Protein AF-A0AAW6UJH6-F1 (afdb_monomer_lite)

Organism: Providencia rettgeri (NCBI:txid587)

Secondary structure (DSSP, 8-state):
-----TTS----HHHH---PPPS-SS-HHHHHHHHHHHTTPPP----S--------S-S---HHHHHHHHHHIIIIIS---HHHHHHHHHHHHHHHHH--

Foldseek 3Di:
DDLDDPPPDDDDCVVQNDFDFDPDPPSSVVLRVVVSVVVVDDDDDDPDDPDDDDPDPDDPPPPVVVLVSLLCCCCPVVVDDPVVSVVVSVVVVVVVVVPD

pLDDT: mean 78.18, std 11.28, range [38.75, 88.94]

Structure (mmCIF, N/CA/C/O backbone):
data_AF-A0AAW6UJH6-F1
#
_entry.id   AF-A0AAW6UJH6-F1
#
loop_
_atom_site.group_PDB
_atom_site.id
_atom_site.type_symbol
_atom_site.label_atom_id
_atom_site.label_alt_id
_atom_site.label_comp_id
_atom_site.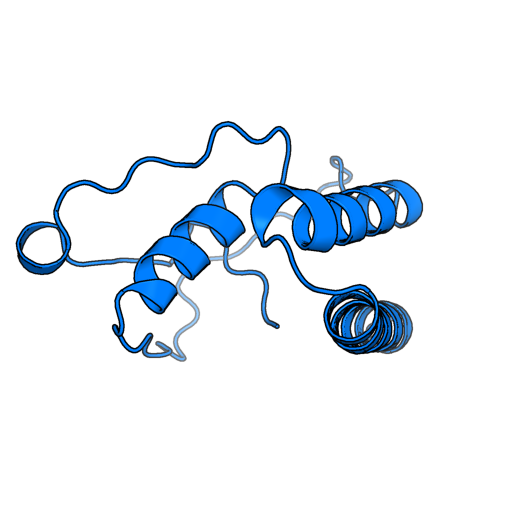label_asym_id
_atom_site.label_entity_id
_atom_site.label_seq_id
_atom_site.pdbx_PDB_ins_code
_atom_site.Cartn_x
_atom_site.Cartn_y
_atom_site.Cartn_z
_atom_site.occupancy
_atom_site.B_iso_or_equiv
_atom_site.auth_seq_id
_atom_site.auth_comp_id
_atom_site.auth_asym_id
_atom_site.auth_atom_id
_atom_site.pdbx_PDB_model_num
ATOM 1 N N . MET A 1 1 ? 0.873 -9.625 -6.989 1.00 38.75 1 MET A N 1
ATOM 2 C CA . MET A 1 1 ? 0.355 -8.415 -6.344 1.00 38.75 1 MET A CA 1
ATOM 3 C C . MET A 1 1 ? -0.012 -7.466 -7.466 1.00 38.75 1 MET A C 1
ATOM 5 O O . MET A 1 1 ? 0.888 -6.996 -8.149 1.00 38.75 1 MET A O 1
ATOM 9 N N . ALA A 1 2 ? -1.300 -7.339 -7.775 1.00 43.41 2 ALA A N 1
ATOM 10 C CA . ALA A 1 2 ? -1.752 -6.287 -8.677 1.00 43.41 2 ALA A CA 1
ATOM 11 C C . ALA A 1 2 ? -1.652 -4.961 -7.909 1.00 43.41 2 ALA A C 1
ATOM 13 O O . ALA A 1 2 ? -2.010 -4.899 -6.731 1.00 43.41 2 ALA A O 1
ATOM 14 N N . VAL A 1 3 ? -1.049 -3.952 -8.533 1.00 52.28 3 VAL A N 1
ATOM 15 C CA . VAL A 1 3 ? -0.984 -2.600 -7.975 1.00 52.28 3 VAL A CA 1
ATOM 16 C C . VAL A 1 3 ? -2.295 -1.937 -8.367 1.00 52.28 3 VAL A C 1
ATOM 18 O O . VAL A 1 3 ? -2.527 -1.715 -9.549 1.00 52.28 3 VAL A O 1
ATOM 21 N N . HIS A 1 4 ? -3.164 -1.699 -7.390 1.00 63.28 4 HIS A N 1
ATOM 22 C CA . HIS A 1 4 ? -4.454 -1.057 -7.615 1.00 63.28 4 HIS A CA 1
ATOM 23 C C . HIS A 1 4 ? -4.309 0.423 -7.274 1.00 63.28 4 HIS A C 1
ATOM 25 O O . HIS A 1 4 ? -3.925 0.762 -6.151 1.00 63.28 4 HIS A O 1
ATOM 31 N N . GLY A 1 5 ? -4.556 1.286 -8.256 1.00 61.44 5 GLY A N 1
ATOM 32 C CA . GLY A 1 5 ? -4.702 2.720 -8.025 1.00 61.44 5 GLY A CA 1
ATOM 33 C C . GLY A 1 5 ? -6.092 3.048 -7.482 1.00 61.44 5 GLY A C 1
ATOM 34 O O . GLY A 1 5 ? -6.974 2.192 -7.436 1.00 61.44 5 GLY A O 1
ATOM 35 N N . CYS A 1 6 ? -6.308 4.303 -7.103 1.00 75.81 6 CYS A N 1
ATOM 36 C CA . CYS A 1 6 ? -7.611 4.771 -6.619 1.00 75.81 6 CYS A CA 1
ATOM 37 C C . CYS A 1 6 ? -8.651 5.028 -7.731 1.00 75.81 6 CYS A C 1
ATOM 39 O O . CYS A 1 6 ? -9.728 5.529 -7.438 1.00 75.81 6 CYS A O 1
ATOM 41 N N . LEU A 1 7 ? -8.349 4.705 -8.996 1.00 77.88 7 LEU A N 1
ATOM 42 C CA . LEU A 1 7 ? -9.191 5.076 -10.141 1.00 77.88 7 LEU A CA 1
ATOM 43 C C . LEU A 1 7 ? -10.528 4.325 -10.183 1.00 77.88 7 LEU A C 1
ATOM 45 O O . LEU A 1 7 ? -11.556 4.919 -10.475 1.00 77.88 7 LEU A O 1
ATOM 49 N N . THR A 1 8 ? -10.515 3.025 -9.890 1.00 80.00 8 THR A N 1
ATOM 50 C CA . THR A 1 8 ? -11.708 2.159 -9.952 1.00 80.00 8 THR A CA 1
ATOM 51 C C . THR A 1 8 ? -12.001 1.462 -8.626 1.00 80.00 8 THR A C 1
ATOM 53 O O . THR A 1 8 ? -12.863 0.590 -8.549 1.00 80.00 8 THR A O 1
ATOM 56 N N . ALA A 1 9 ? -11.257 1.805 -7.576 1.00 82.88 9 ALA A N 1
ATOM 57 C CA . ALA A 1 9 ? -11.356 1.148 -6.288 1.00 82.88 9 ALA A CA 1
ATOM 58 C C . ALA A 1 9 ? -12.318 1.911 -5.372 1.00 82.88 9 ALA A C 1
ATOM 60 O O . ALA A 1 9 ? -12.184 3.116 -5.168 1.00 82.88 9 ALA A O 1
ATOM 61 N N . VAL A 1 10 ? -13.279 1.187 -4.803 1.00 85.12 10 VAL A N 1
ATOM 62 C CA . VAL A 1 10 ? -14.317 1.730 -3.923 1.00 85.12 10 VAL A CA 1
ATOM 63 C C . VAL A 1 10 ? -14.333 0.923 -2.629 1.00 85.12 10 VAL A C 1
ATOM 65 O O . VAL A 1 10 ? -14.139 -0.292 -2.644 1.00 85.12 10 VAL A O 1
ATOM 68 N N . TYR A 1 11 ? -14.556 1.597 -1.503 1.00 88.06 11 TYR A N 1
ATOM 69 C CA . TYR A 1 11 ? -14.758 0.962 -0.204 1.00 88.06 11 TYR A CA 1
ATOM 70 C C . TYR A 1 11 ? -15.889 1.663 0.556 1.00 88.06 11 TYR A C 1
ATOM 72 O O . TYR A 1 11 ? -16.140 2.852 0.351 1.00 88.06 11 TYR A O 1
ATOM 80 N N . ASP A 1 12 ? -16.565 0.939 1.448 1.00 87.19 12 ASP A N 1
ATOM 81 C CA . ASP A 1 12 ? -17.664 1.500 2.236 1.00 87.19 12 ASP A CA 1
ATOM 82 C C . ASP A 1 12 ? -17.150 2.228 3.489 1.00 87.19 12 ASP A C 1
ATOM 84 O O . ASP A 1 12 ? -16.567 1.623 4.392 1.00 87.19 12 ASP A O 1
ATOM 88 N N . THR A 1 13 ? -17.396 3.537 3.568 1.00 88.94 13 THR A N 1
ATOM 89 C CA . THR A 1 13 ? -17.032 4.369 4.726 1.00 88.94 13 THR A CA 1
ATOM 90 C C . THR A 1 13 ? -17.939 4.168 5.937 1.00 88.94 13 THR A C 1
ATOM 92 O O . THR A 1 13 ? -17.500 4.455 7.050 1.00 88.94 13 THR A O 1
ATOM 95 N N . LYS A 1 14 ? -19.163 3.654 5.769 1.00 87.50 14 LYS A N 1
ATOM 96 C CA . LYS A 1 14 ? -20.048 3.307 6.891 1.00 87.50 14 LYS A CA 1
ATOM 97 C C . LYS A 1 14 ? -19.511 2.094 7.642 1.00 87.50 14 LYS A C 1
ATOM 99 O O . LYS A 1 14 ? -19.527 2.081 8.866 1.00 87.50 14 LYS A O 1
ATOM 104 N N . THR A 1 15 ? -18.982 1.113 6.912 1.00 86.31 15 THR A N 1
ATOM 105 C CA . THR A 1 15 ? -18.382 -0.095 7.495 1.00 86.31 15 THR A CA 1
ATOM 106 C C . THR A 1 15 ? -16.954 0.141 7.983 1.00 86.31 15 THR A C 1
ATOM 108 O O . THR A 1 15 ? -16.588 -0.309 9.064 1.00 86.31 15 THR A O 1
ATOM 111 N N . LEU A 1 16 ? -16.123 0.835 7.197 1.00 85.94 16 LEU A N 1
ATOM 112 C CA . LEU A 1 16 ? -14.678 0.947 7.449 1.00 85.94 16 LEU A CA 1
ATOM 113 C C . LEU A 1 16 ? -14.264 2.257 8.129 1.00 85.94 16 LEU A C 1
ATOM 115 O O . LEU A 1 16 ? -13.102 2.402 8.523 1.00 85.94 16 LEU A O 1
ATOM 119 N N . GLY A 1 17 ? -15.168 3.230 8.237 1.00 88.69 17 GLY A N 1
ATOM 120 C CA . GLY A 1 17 ? -14.838 4.603 8.610 1.00 88.69 17 GLY A CA 1
ATOM 121 C C . GLY A 1 17 ? -14.006 5.325 7.543 1.00 88.69 17 GLY A C 1
ATOM 122 O O . GLY A 1 17 ? -13.632 4.772 6.504 1.00 88.69 17 GLY A O 1
ATOM 123 N N . LYS A 1 18 ? -13.663 6.590 7.803 1.00 88.25 18 LYS A N 1
ATOM 124 C CA . LYS A 1 18 ? -12.741 7.341 6.938 1.00 88.25 18 LYS A CA 1
ATOM 125 C C . LYS A 1 18 ? -11.323 6.786 7.091 1.00 88.25 18 LYS A C 1
ATOM 127 O O . LYS A 1 18 ? -10.786 6.741 8.197 1.00 88.25 18 LYS A O 1
ATOM 132 N N . GLN A 1 19 ? -10.724 6.352 5.984 1.00 87.69 19 GLN A N 1
ATOM 133 C CA . GLN A 1 19 ? -9.347 5.875 5.944 1.00 87.69 19 GLN A CA 1
ATOM 134 C C . GLN A 1 19 ? -8.495 6.902 5.209 1.00 87.69 19 GLN A C 1
ATOM 136 O O . GLN A 1 19 ? -8.781 7.261 4.072 1.00 87.69 19 GLN A O 1
ATOM 141 N N . PHE A 1 20 ? -7.453 7.380 5.880 1.00 86.25 20 PHE A N 1
ATOM 142 C CA . PHE A 1 20 ? -6.526 8.348 5.311 1.00 86.25 20 PHE A CA 1
ATOM 143 C C . PHE A 1 20 ? -5.308 7.644 4.727 1.00 86.25 20 PHE A C 1
ATOM 145 O O . PHE A 1 20 ? -4.842 6.631 5.265 1.00 86.25 20 PHE A O 1
ATOM 152 N N . MET A 1 21 ? -4.800 8.201 3.629 1.00 84.88 21 MET A N 1
ATOM 153 C CA . MET A 1 21 ? -3.588 7.715 2.985 1.00 84.88 21 MET A CA 1
ATOM 154 C C . MET A 1 21 ? -2.393 7.824 3.942 1.00 84.88 21 MET A C 1
ATOM 156 O O . MET A 1 21 ? -2.278 8.807 4.678 1.00 84.88 21 MET A O 1
ATOM 160 N N . PRO A 1 22 ? -1.493 6.828 3.950 1.00 81.75 22 PRO A N 1
ATOM 161 C CA . PRO A 1 22 ? -0.267 6.919 4.727 1.00 81.75 22 PRO A CA 1
ATOM 162 C C . PRO A 1 22 ? 0.633 8.036 4.181 1.00 81.75 22 PRO A C 1
ATOM 164 O O . PRO A 1 22 ? 0.680 8.275 2.973 1.00 81.75 22 PRO A O 1
ATOM 167 N N . LEU A 1 23 ? 1.373 8.696 5.075 1.00 82.06 23 LEU A N 1
ATOM 168 C CA . LEU A 1 23 ? 2.309 9.780 4.754 1.00 82.06 23 LEU A CA 1
ATOM 169 C C . LEU A 1 23 ? 3.593 9.236 4.103 1.00 82.06 23 LEU A C 1
ATOM 171 O O . LEU A 1 23 ? 4.688 9.338 4.649 1.00 82.06 23 LEU A O 1
ATOM 175 N N . ILE A 1 24 ? 3.453 8.645 2.917 1.00 80.19 24 ILE A N 1
ATOM 176 C CA . ILE A 1 24 ? 4.552 8.053 2.149 1.00 80.19 24 ILE A CA 1
ATOM 177 C C . ILE A 1 24 ? 4.711 8.735 0.802 1.00 80.19 24 ILE A C 1
ATOM 179 O O . ILE A 1 24 ? 3.741 9.082 0.138 1.00 80.19 24 ILE A O 1
ATOM 183 N N . ARG A 1 25 ? 5.959 8.903 0.356 1.00 74.19 25 ARG A N 1
ATOM 184 C CA . ARG A 1 25 ? 6.263 9.623 -0.893 1.00 74.19 25 ARG A CA 1
ATOM 185 C C . ARG A 1 25 ? 5.734 8.921 -2.149 1.00 74.19 25 ARG A C 1
ATOM 187 O O . ARG A 1 25 ? 5.442 9.576 -3.141 1.00 74.19 25 ARG A O 1
ATOM 194 N N . LYS A 1 26 ? 5.674 7.588 -2.143 1.00 76.94 26 LYS A N 1
ATOM 195 C CA . LYS A 1 26 ? 5.183 6.760 -3.255 1.00 76.94 26 LYS A CA 1
ATOM 196 C C . LYS A 1 26 ? 4.428 5.562 -2.694 1.00 76.94 26 LYS A C 1
ATOM 198 O O . LYS A 1 26 ? 4.754 5.107 -1.603 1.00 76.94 26 LYS A O 1
ATOM 203 N N . ARG A 1 27 ? 3.497 5.011 -3.484 1.00 77.56 27 ARG A N 1
ATOM 204 C CA . ARG A 1 27 ? 2.658 3.843 -3.137 1.00 77.56 27 ARG A CA 1
ATOM 205 C C . ARG A 1 27 ? 1.615 4.108 -2.043 1.00 77.56 27 ARG A C 1
ATOM 207 O O . ARG A 1 27 ? 1.222 3.170 -1.356 1.00 77.56 27 ARG A O 1
ATOM 214 N N . GLN A 1 28 ? 1.153 5.355 -1.921 1.00 82.94 28 GLN A N 1
ATOM 215 C CA . GLN A 1 28 ? 0.099 5.763 -0.980 1.00 82.94 28 GLN A CA 1
ATOM 216 C C . GLN A 1 28 ? -1.152 4.889 -1.115 1.00 82.94 28 GLN A C 1
ATOM 218 O O . GLN A 1 28 ? -1.590 4.310 -0.123 1.00 82.94 28 GLN A O 1
ATOM 223 N N . ASP A 1 29 ? -1.633 4.691 -2.345 1.00 85.19 29 ASP A N 1
ATOM 224 C CA . ASP A 1 29 ? -2.784 3.830 -2.646 1.00 85.19 29 ASP A CA 1
ATOM 225 C C . ASP A 1 29 ? -2.579 2.404 -2.122 1.00 85.19 29 ASP A C 1
ATOM 227 O O . ASP A 1 29 ? -3.402 1.861 -1.394 1.00 85.19 29 ASP A O 1
ATOM 231 N N . MET A 1 30 ? -1.426 1.801 -2.429 1.00 83.25 30 MET A N 1
ATOM 232 C CA . MET A 1 30 ? -1.109 0.440 -1.995 1.00 83.25 30 MET A CA 1
ATOM 233 C C . MET A 1 30 ? -1.072 0.324 -0.468 1.00 83.25 30 MET A C 1
ATOM 235 O O . MET A 1 30 ? -1.545 -0.670 0.081 1.00 83.25 30 MET A O 1
ATOM 239 N N . GLY A 1 31 ? -0.530 1.333 0.217 1.00 85.00 31 GLY A N 1
ATOM 240 C CA . GLY A 1 31 ? -0.543 1.397 1.676 1.00 85.00 31 GLY A CA 1
ATOM 241 C C . GLY A 1 31 ? -1.954 1.519 2.249 1.00 85.00 31 GLY A C 1
ATOM 242 O O . GLY A 1 31 ? -2.276 0.816 3.205 1.00 85.00 31 GLY A O 1
ATOM 243 N N . LEU A 1 32 ? -2.816 2.333 1.635 1.00 87.56 32 LEU A N 1
ATOM 244 C CA . LEU A 1 32 ? -4.220 2.462 2.024 1.00 87.56 32 LEU A CA 1
ATOM 245 C C . LEU A 1 32 ? -4.964 1.124 1.896 1.00 87.56 32 LEU A C 1
ATOM 247 O O . LEU A 1 32 ? -5.581 0.670 2.860 1.00 87.56 32 LEU A O 1
ATOM 251 N N . TRP A 1 33 ? -4.856 0.456 0.744 1.00 87.31 33 TRP A N 1
ATOM 252 C CA . TRP A 1 33 ? -5.533 -0.823 0.510 1.00 87.31 33 TRP A CA 1
ATOM 253 C C . TRP A 1 33 ? -5.034 -1.921 1.444 1.00 87.31 33 TRP A C 1
ATOM 255 O O . TRP A 1 33 ? -5.838 -2.653 2.013 1.00 87.31 33 TRP A O 1
ATOM 265 N N . LEU A 1 34 ? -3.720 -2.012 1.669 1.00 85.38 34 LEU A N 1
ATOM 266 C CA . LEU A 1 34 ? -3.165 -2.981 2.616 1.00 85.38 34 LEU A CA 1
ATOM 267 C C . LEU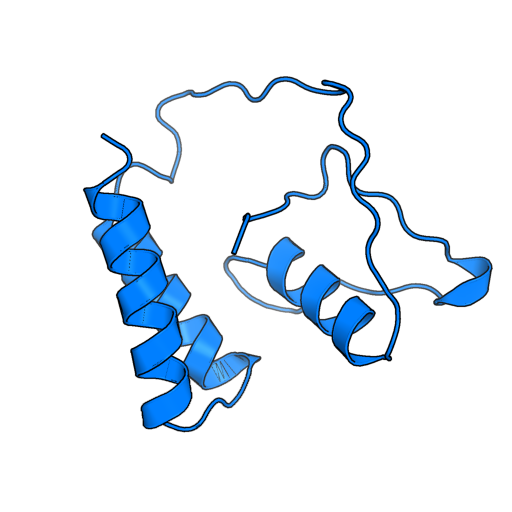 A 1 34 ? -3.622 -2.712 4.048 1.00 85.38 34 LEU A C 1
ATOM 269 O O . LEU A 1 34 ? -3.918 -3.662 4.765 1.00 85.38 34 LEU A O 1
ATOM 273 N N . LYS A 1 35 ? -3.742 -1.444 4.453 1.00 85.56 35 LYS A N 1
ATOM 274 C CA . LYS A 1 35 ? -4.282 -1.073 5.767 1.00 85.56 35 LYS A CA 1
ATOM 275 C C . LYS A 1 35 ? -5.744 -1.496 5.924 1.00 85.56 35 LYS A C 1
ATOM 277 O O . LYS A 1 35 ? -6.120 -1.958 6.996 1.00 85.56 35 LYS A O 1
ATOM 282 N N . ILE A 1 36 ? -6.557 -1.359 4.876 1.00 87.25 36 ILE A N 1
ATOM 283 C CA . ILE A 1 36 ? -7.958 -1.809 4.872 1.00 87.25 36 ILE A CA 1
ATOM 284 C C . ILE A 1 36 ? -8.034 -3.340 4.943 1.00 87.25 36 ILE A C 1
ATOM 286 O O . ILE A 1 36 ? -8.757 -3.879 5.775 1.00 87.25 36 ILE A O 1
ATOM 290 N N . LEU A 1 37 ? -7.248 -4.046 4.128 1.00 86.56 37 LEU A N 1
ATOM 291 C CA . LEU A 1 37 ? -7.214 -5.513 4.107 1.00 86.56 37 LEU A CA 1
ATOM 292 C C . LEU A 1 37 ? -6.682 -6.106 5.419 1.00 86.56 37 LEU A C 1
ATOM 294 O O . LEU A 1 37 ? -7.189 -7.120 5.890 1.00 86.56 37 LEU A O 1
ATOM 298 N N . ALA A 1 38 ? -5.702 -5.456 6.050 1.00 84.25 38 ALA A N 1
ATOM 299 C CA . ALA A 1 38 ? -5.145 -5.882 7.333 1.00 84.25 38 ALA A CA 1
ATOM 300 C C . ALA A 1 38 ? -6.170 -5.860 8.480 1.00 84.25 38 ALA A C 1
ATOM 302 O O . ALA A 1 38 ? -5.973 -6.549 9.476 1.00 84.25 38 ALA A O 1
ATOM 303 N N . LYS A 1 39 ? -7.278 -5.120 8.337 1.00 84.69 39 LYS A N 1
ATOM 304 C CA . LYS A 1 39 ? -8.397 -5.126 9.293 1.00 84.69 39 LYS A CA 1
ATOM 305 C C . LYS A 1 39 ? -9.307 -6.360 9.166 1.00 84.69 39 LYS A C 1
ATOM 307 O O . LYS A 1 39 ? -10.288 -6.451 9.890 1.00 84.69 39 LYS A O 1
ATOM 312 N N . GLY A 1 40 ? -8.995 -7.300 8.269 1.00 83.31 40 GLY A N 1
ATOM 313 C CA . GLY A 1 40 ? -9.749 -8.546 8.089 1.00 83.31 40 GLY A CA 1
ATOM 314 C C . GLY A 1 40 ? -10.841 -8.479 7.020 1.00 83.31 40 GLY A C 1
ATOM 315 O O . GLY A 1 40 ? -11.648 -9.397 6.912 1.00 83.31 40 GLY A O 1
ATOM 316 N N . HIS A 1 41 ? -10.876 -7.417 6.213 1.00 84.62 41 HIS A N 1
ATOM 317 C CA . HIS A 1 41 ? -11.838 -7.298 5.120 1.00 84.62 41 HIS A CA 1
ATOM 318 C C . HIS A 1 41 ? -11.328 -7.978 3.852 1.00 84.62 41 HIS A C 1
ATOM 320 O O . HIS A 1 41 ? -10.137 -7.949 3.541 1.00 84.62 41 HIS A O 1
ATOM 326 N N . THR A 1 42 ? -12.256 -8.555 3.093 1.00 82.69 42 THR A N 1
ATOM 327 C CA . THR A 1 42 ? -11.960 -9.194 1.809 1.00 82.69 42 THR A CA 1
ATOM 328 C C . THR A 1 42 ? -12.215 -8.205 0.678 1.00 82.69 42 THR A C 1
ATOM 330 O O . THR A 1 42 ? -13.261 -7.560 0.640 1.00 82.69 42 THR A O 1
ATOM 333 N N . ALA A 1 43 ? -11.261 -8.077 -0.247 1.00 85.12 43 ALA A N 1
ATOM 334 C CA . ALA A 1 43 ? -11.473 -7.331 -1.483 1.00 85.12 43 ALA A CA 1
ATOM 335 C C . ALA A 1 43 ? -12.085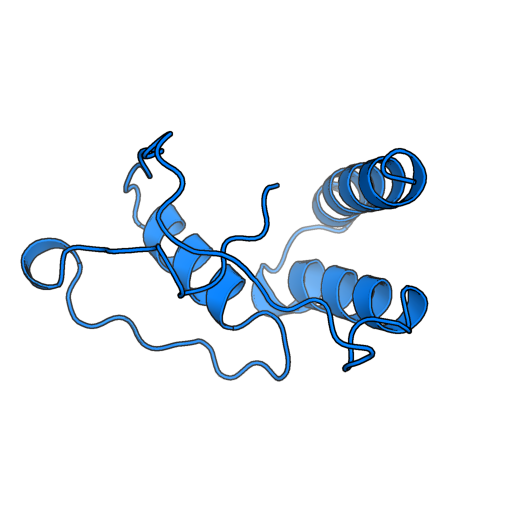 -8.240 -2.553 1.00 85.12 43 ALA A C 1
ATOM 337 O O . ALA A 1 43 ? -11.616 -9.359 -2.767 1.00 85.12 43 ALA A O 1
ATOM 338 N N . TYR A 1 44 ? -13.089 -7.721 -3.257 1.00 84.69 44 TYR A N 1
ATOM 339 C CA . TYR A 1 44 ? -13.736 -8.388 -4.382 1.00 84.69 44 TYR A CA 1
ATOM 340 C C . TYR A 1 44 ? -13.315 -7.726 -5.695 1.00 84.69 44 TYR A C 1
ATOM 342 O O . TYR A 1 44 ? -13.186 -6.505 -5.775 1.00 84.69 44 TYR A O 1
ATOM 350 N N . CYS A 1 45 ? -13.078 -8.539 -6.724 1.00 83.44 45 CYS A N 1
ATOM 351 C CA . CYS A 1 45 ? -12.724 -8.054 -8.053 1.00 83.44 45 CYS A CA 1
ATOM 352 C C . CYS A 1 45 ? -13.995 -7.765 -8.859 1.00 83.44 45 CYS A C 1
ATOM 354 O O . CYS A 1 45 ? -14.846 -8.644 -8.985 1.00 83.44 45 CYS A O 1
ATOM 356 N N . CYS A 1 46 ? -14.095 -6.570 -9.443 1.00 82.31 46 CYS A N 1
ATOM 357 C CA . CYS A 1 46 ? -15.061 -6.290 -10.501 1.00 82.31 46 CYS A CA 1
ATOM 358 C C . CYS A 1 46 ? -14.360 -6.502 -11.854 1.00 82.31 46 CYS A C 1
ATOM 360 O O . CYS A 1 46 ? -13.445 -5.742 -12.169 1.00 82.31 46 CYS A O 1
ATOM 362 N N . PRO A 1 47 ? -14.734 -7.519 -12.651 1.00 80.81 47 PRO A N 1
ATOM 363 C CA . PRO A 1 47 ? -14.016 -7.871 -13.880 1.00 80.81 47 PRO A CA 1
ATOM 364 C C . PRO A 1 47 ? -14.268 -6.905 -15.051 1.00 80.81 47 PRO A C 1
ATOM 366 O O . PRO A 1 47 ? -13.739 -7.113 -16.139 1.00 80.81 47 PRO A O 1
ATOM 369 N N . GLN A 1 48 ? -15.085 -5.869 -14.856 1.00 83.62 48 GLN A N 1
ATOM 370 C CA . GLN A 1 48 ? -15.450 -4.914 -15.898 1.00 83.62 48 GLN A CA 1
ATOM 371 C C . GLN A 1 48 ? -14.358 -3.853 -16.074 1.00 83.62 48 GLN A C 1
ATOM 373 O O . GLN A 1 48 ? -13.797 -3.346 -15.100 1.00 83.62 48 GLN A O 1
ATOM 378 N N . VAL A 1 49 ? -14.078 -3.484 -17.325 1.00 79.75 49 VAL A N 1
ATOM 379 C CA . VAL A 1 49 ? -13.184 -2.363 -17.631 1.00 79.75 49 VAL A CA 1
ATOM 380 C C . VAL A 1 49 ? -13.950 -1.067 -17.379 1.00 79.75 49 VAL A C 1
ATOM 382 O O . VAL A 1 49 ? -14.815 -0.692 -18.162 1.00 79.75 49 VAL A O 1
ATOM 385 N N . LEU A 1 50 ? -13.651 -0.411 -16.258 1.00 81.69 50 LEU A N 1
ATOM 386 C CA . LEU A 1 50 ? -14.318 0.830 -15.843 1.00 81.69 50 LEU A CA 1
ATOM 387 C C . LEU A 1 50 ? -13.491 2.089 -16.118 1.00 81.69 50 LEU A C 1
ATOM 389 O O . LEU A 1 50 ? -14.017 3.193 -16.015 1.00 81.69 50 LEU A O 1
ATOM 393 N N . ALA A 1 51 ? -12.204 1.944 -16.434 1.00 78.69 51 ALA A N 1
ATOM 394 C CA . ALA A 1 51 ? -11.334 3.077 -16.707 1.00 78.69 51 ALA A CA 1
ATOM 395 C C . ALA A 1 51 ? -10.131 2.683 -17.567 1.00 78.69 51 ALA A C 1
ATOM 397 O O . ALA A 1 51 ? -9.677 1.537 -17.522 1.00 78.69 51 ALA A O 1
ATOM 398 N N . ASP A 1 52 ? -9.602 3.665 -18.293 1.00 77.19 52 ASP A N 1
ATOM 399 C CA . ASP A 1 52 ? -8.389 3.550 -19.095 1.00 77.19 52 ASP A CA 1
ATOM 400 C C . ASP A 1 52 ? -7.309 4.499 -18.553 1.00 77.19 52 ASP A C 1
ATOM 402 O O . ASP A 1 52 ? -7.595 5.626 -18.137 1.00 77.19 52 ASP A O 1
ATOM 406 N N . TYR A 1 53 ? -6.064 4.029 -18.519 1.00 72.25 53 TYR A N 1
ATOM 407 C CA . TYR A 1 53 ? -4.921 4.800 -18.042 1.00 72.25 53 TYR A CA 1
ATOM 408 C C . TYR A 1 53 ? -4.130 5.334 -19.229 1.00 72.25 53 TYR A C 1
ATOM 410 O O . TYR A 1 53 ? -3.571 4.571 -20.013 1.00 72.25 53 TYR A O 1
ATOM 418 N N . ARG A 1 54 ? -3.963 6.657 -19.297 1.00 70.50 54 ARG A N 1
ATOM 419 C CA . ARG A 1 54 ? -3.048 7.260 -20.267 1.00 70.50 54 ARG A CA 1
ATOM 420 C C . ARG A 1 54 ? -1.603 6.908 -19.910 1.00 70.50 54 ARG A C 1
ATOM 422 O O . ARG A 1 54 ? -1.054 7.398 -18.923 1.00 70.50 54 ARG A O 1
ATOM 429 N N . THR A 1 55 ? -0.969 6.095 -20.742 1.00 64.25 55 THR A N 1
ATOM 430 C CA . THR A 1 55 ? 0.468 5.822 -20.676 1.00 64.25 55 THR A CA 1
ATOM 431 C C . THR A 1 55 ? 1.233 6.915 -21.416 1.00 64.25 55 THR A C 1
ATOM 433 O O . THR A 1 55 ? 1.612 6.742 -22.570 1.00 64.25 55 THR A O 1
ATOM 436 N N . ASP A 1 56 ? 1.428 8.063 -20.770 1.00 56.81 56 ASP A N 1
ATOM 437 C CA . ASP A 1 56 ? 2.396 9.067 -21.232 1.00 56.81 56 ASP A CA 1
ATOM 438 C C . ASP A 1 56 ? 3.782 8.795 -20.614 1.00 56.81 56 ASP A C 1
ATOM 440 O O . ASP A 1 56 ? 3.897 8.046 -19.636 1.00 56.81 56 ASP A O 1
ATOM 444 N N . SER A 1 57 ? 4.846 9.396 -21.151 1.00 49.31 57 SER A N 1
ATOM 445 C CA . SER A 1 57 ? 6.237 9.285 -20.681 1.00 49.31 57 SER A CA 1
ATOM 446 C C . SER A 1 57 ? 6.467 9.984 -19.329 1.00 49.31 57 SER A C 1
ATOM 448 O O . SER A 1 57 ? 7.298 10.877 -19.198 1.00 49.31 57 SER A O 1
ATOM 450 N N . GLY A 1 58 ? 5.710 9.599 -18.300 1.00 56.38 58 GLY A N 1
ATOM 451 C CA . GLY A 1 58 ? 5.704 10.213 -16.976 1.00 56.38 58 GLY A CA 1
ATOM 452 C C . GLY A 1 58 ? 6.121 9.251 -15.865 1.00 56.38 58 GLY A C 1
ATOM 453 O O . GLY A 1 58 ? 5.549 8.173 -15.704 1.00 56.38 58 GLY A O 1
ATOM 454 N N . MET A 1 59 ? 7.129 9.673 -15.087 1.00 52.94 59 MET A N 1
ATOM 455 C CA . MET A 1 59 ? 7.573 9.239 -13.741 1.00 52.94 59 MET A CA 1
ATOM 456 C C . MET A 1 59 ? 7.825 7.734 -13.462 1.00 52.94 59 MET A C 1
ATOM 458 O O . MET A 1 59 ? 8.357 7.386 -12.402 1.00 52.94 59 MET A O 1
ATOM 462 N N . THR A 1 60 ? 7.521 6.850 -14.414 1.00 51.25 60 THR A N 1
ATOM 463 C CA . THR A 1 60 ? 7.571 5.377 -14.304 1.00 51.25 60 THR A CA 1
ATOM 464 C C . THR A 1 60 ? 8.641 4.753 -15.211 1.00 51.25 60 THR A C 1
ATOM 466 O O . THR A 1 60 ? 8.802 3.536 -15.229 1.00 51.25 60 THR A O 1
ATOM 469 N N . GLN A 1 61 ? 9.409 5.567 -15.945 1.00 55.94 61 GLN A N 1
ATOM 470 C CA . GLN A 1 61 ? 10.498 5.086 -16.809 1.00 55.94 61 GLN A CA 1
ATOM 471 C C . GLN A 1 61 ? 11.672 4.501 -16.006 1.00 55.94 61 GLN A C 1
ATOM 473 O O . GLN A 1 61 ? 12.274 3.507 -16.416 1.00 55.94 61 GLN A O 1
ATOM 478 N N . ASN A 1 62 ? 11.951 5.034 -14.811 1.00 66.75 62 ASN A N 1
ATOM 479 C CA . ASN A 1 62 ? 13.046 4.546 -13.972 1.00 66.75 62 ASN A CA 1
ATOM 480 C C . ASN A 1 62 ? 12.634 3.300 -13.176 1.00 66.75 62 ASN A C 1
ATOM 482 O O . ASN A 1 62 ? 12.300 3.364 -11.988 1.00 66.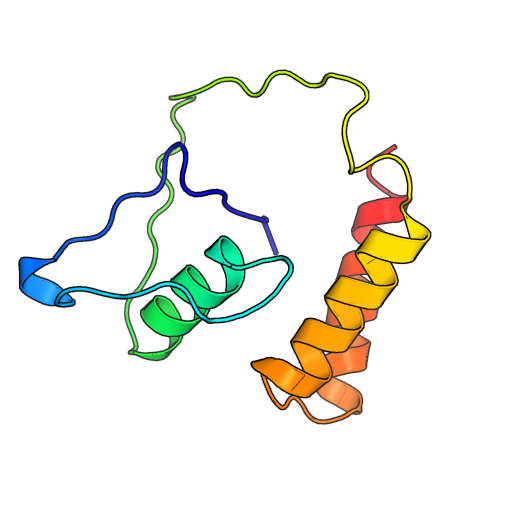75 62 ASN A O 1
ATOM 486 N N . LYS A 1 63 ? 12.714 2.133 -13.827 1.00 69.44 63 LYS A N 1
ATOM 487 C CA . LYS A 1 63 ? 12.473 0.808 -13.217 1.00 69.44 63 LYS A CA 1
ATOM 488 C C . LYS A 1 63 ? 13.310 0.580 -11.949 1.00 69.44 63 LYS A C 1
ATOM 490 O O . LYS A 1 63 ? 12.831 -0.034 -10.995 1.00 69.44 63 LYS A O 1
ATOM 495 N N . ILE A 1 64 ? 14.529 1.127 -11.915 1.00 75.50 64 ILE A N 1
ATOM 496 C CA . ILE A 1 64 ? 15.443 1.052 -10.765 1.00 75.50 64 ILE A CA 1
ATOM 497 C C . ILE A 1 64 ? 14.855 1.783 -9.555 1.00 75.50 64 ILE A C 1
ATOM 499 O O . ILE A 1 64 ? 14.804 1.225 -8.458 1.00 75.50 64 ILE A O 1
ATOM 503 N N . ASP A 1 65 ? 14.360 3.007 -9.745 1.00 76.19 65 ASP A N 1
ATOM 504 C CA . ASP A 1 65 ? 13.744 3.767 -8.658 1.00 76.19 65 ASP A CA 1
ATOM 505 C C . ASP A 1 65 ? 12.473 3.071 -8.174 1.00 76.19 65 ASP A C 1
ATOM 507 O O . ASP A 1 65 ? 12.286 2.893 -6.971 1.00 76.19 65 ASP A O 1
ATOM 511 N N . ALA A 1 66 ? 11.627 2.589 -9.088 1.00 78.06 66 ALA A N 1
ATOM 512 C CA . ALA A 1 66 ? 10.417 1.847 -8.731 1.00 78.06 66 ALA A CA 1
ATOM 513 C C . ALA A 1 66 ? 10.711 0.615 -7.851 1.00 78.06 66 ALA A C 1
ATOM 515 O O . ALA A 1 66 ? 9.977 0.360 -6.887 1.00 78.06 66 ALA A O 1
ATOM 516 N N . ALA A 1 67 ? 11.795 -0.113 -8.144 1.00 81.06 67 ALA A N 1
ATOM 517 C CA . ALA A 1 67 ? 12.267 -1.242 -7.346 1.00 81.06 67 ALA A CA 1
ATOM 518 C C . ALA A 1 67 ? 12.800 -0.803 -5.971 1.00 81.06 67 ALA A C 1
ATOM 520 O O . ALA A 1 67 ? 12.394 -1.371 -4.955 1.00 81.06 67 ALA A O 1
ATOM 521 N N . LYS A 1 68 ? 13.623 0.253 -5.902 1.00 83.69 68 LYS A N 1
ATOM 522 C CA . LYS A 1 68 ? 14.100 0.822 -4.625 1.00 83.69 68 LYS A CA 1
ATOM 523 C C . LYS A 1 68 ? 12.938 1.228 -3.716 1.00 83.69 68 LYS A C 1
ATOM 525 O O . LYS A 1 68 ? 12.912 0.864 -2.541 1.00 83.69 68 LYS A O 1
ATOM 530 N N . TYR A 1 69 ? 11.937 1.924 -4.260 1.00 81.88 69 TYR A N 1
ATOM 531 C CA . TYR A 1 69 ? 10.741 2.314 -3.507 1.00 81.88 69 TYR A CA 1
ATOM 532 C C . TYR A 1 69 ? 9.894 1.105 -3.086 1.00 81.88 69 TYR A C 1
ATOM 534 O O . TYR A 1 69 ? 9.340 1.113 -1.990 1.00 81.88 69 TYR A O 1
ATOM 542 N N . GLN A 1 70 ? 9.804 0.054 -3.911 1.00 83.06 70 GLN A N 1
ATOM 543 C CA . GLN A 1 70 ? 9.122 -1.194 -3.541 1.00 83.06 70 GLN A CA 1
ATOM 544 C C . GLN A 1 70 ? 9.799 -1.885 -2.352 1.00 83.06 70 GLN A C 1
ATOM 546 O O . GLN A 1 70 ? 9.112 -2.319 -1.428 1.00 83.06 70 GLN A O 1
ATOM 551 N N . TRP A 1 71 ? 11.132 -1.970 -2.366 1.00 84.56 71 TRP A N 1
ATOM 552 C CA . TRP A 1 71 ? 11.911 -2.548 -1.270 1.00 84.56 71 TRP A CA 1
ATOM 553 C C . TRP A 1 71 ? 11.759 -1.739 0.019 1.00 84.56 71 TRP A C 1
ATOM 555 O O . TRP A 1 71 ? 11.463 -2.300 1.075 1.00 84.56 71 TRP A O 1
ATOM 565 N N . LYS A 1 72 ? 11.891 -0.409 -0.082 1.00 84.94 72 LYS A N 1
ATOM 566 C CA . LYS A 1 72 ? 11.703 0.513 1.043 1.00 84.94 72 LYS A CA 1
ATOM 567 C C . LYS A 1 72 ? 10.315 0.351 1.665 1.00 84.94 72 LYS A C 1
ATOM 569 O O . LYS A 1 72 ? 10.217 0.248 2.880 1.00 84.94 72 LYS A O 1
ATOM 574 N N . PHE A 1 73 ? 9.271 0.222 0.846 1.00 83.62 73 PHE A N 1
ATOM 575 C CA . PHE A 1 73 ? 7.906 -0.012 1.318 1.00 83.62 73 PHE A CA 1
ATOM 576 C C . PHE A 1 73 ? 7.768 -1.323 2.116 1.00 83.62 73 PHE A C 1
ATOM 578 O O . PHE A 1 73 ? 7.191 -1.323 3.198 1.00 83.62 73 PHE A O 1
ATOM 585 N N . TYR A 1 74 ? 8.343 -2.437 1.643 1.00 83.81 74 TYR A N 1
ATOM 586 C CA . TYR A 1 74 ? 8.288 -3.707 2.385 1.00 83.81 74 TYR A CA 1
ATOM 587 C C . TYR A 1 74 ? 9.007 -3.644 3.739 1.00 83.81 74 TYR A C 1
ATOM 589 O O . TYR A 1 74 ? 8.543 -4.236 4.713 1.00 83.81 74 TYR A O 1
ATOM 597 N N . ARG A 1 75 ? 10.138 -2.934 3.798 1.00 81.38 75 ARG A N 1
ATOM 598 C CA . ARG A 1 75 ? 10.987 -2.875 4.994 1.00 81.38 75 ARG A CA 1
ATOM 599 C C . ARG A 1 75 ? 10.537 -1.830 6.009 1.00 81.38 75 ARG A C 1
ATOM 601 O O . ARG A 1 75 ? 10.655 -2.103 7.193 1.00 81.38 75 ARG A O 1
ATOM 608 N N . GLN A 1 76 ? 10.065 -0.669 5.557 1.00 80.69 76 GLN A N 1
ATOM 609 C CA . GLN A 1 76 ? 9.745 0.468 6.427 1.00 80.69 76 GLN A CA 1
ATOM 610 C C . GLN A 1 76 ? 8.253 0.589 6.736 1.00 80.69 76 GLN A C 1
ATOM 612 O O . GLN A 1 76 ? 7.898 0.832 7.879 1.00 80.69 76 GLN A O 1
ATOM 617 N N . GLU A 1 77 ? 7.381 0.383 5.746 1.00 79.12 77 GLU A N 1
ATOM 618 C CA . GLU A 1 77 ? 5.933 0.555 5.945 1.00 79.12 77 GLU A CA 1
ATOM 619 C C . GLU A 1 77 ? 5.279 -0.730 6.447 1.00 79.12 77 GLU A C 1
ATOM 621 O O . GLU A 1 77 ? 4.456 -0.715 7.356 1.00 79.12 77 GLU A O 1
ATOM 626 N N . LEU A 1 78 ? 5.662 -1.870 5.866 1.00 78.69 78 LEU A N 1
ATOM 627 C CA . LEU A 1 78 ? 5.102 -3.172 6.236 1.00 78.69 78 LEU A CA 1
ATOM 628 C C . LEU A 1 78 ? 5.881 -3.890 7.342 1.00 78.69 78 LEU A C 1
ATOM 630 O O . LEU A 1 78 ? 5.425 -4.933 7.807 1.00 78.69 78 LEU A O 1
ATOM 634 N N . ASN A 1 79 ? 7.045 -3.366 7.747 1.00 80.81 79 ASN A N 1
ATOM 635 C CA . ASN A 1 79 ? 7.928 -3.957 8.762 1.00 80.81 79 ASN A CA 1
ATOM 636 C C . ASN A 1 79 ? 8.169 -5.468 8.566 1.00 80.81 79 ASN A C 1
ATOM 638 O O . ASN A 1 79 ? 8.268 -6.241 9.518 1.00 80.81 79 ASN A O 1
ATOM 642 N N . PHE A 1 80 ? 8.250 -5.931 7.314 1.00 83.31 80 PHE A N 1
ATOM 643 C CA . PHE A 1 80 ? 8.449 -7.348 7.038 1.00 83.31 80 PHE A CA 1
ATOM 644 C C . PHE A 1 80 ? 9.880 -7.791 7.373 1.00 83.31 80 PHE A C 1
ATOM 646 O O . PHE A 1 80 ? 10.874 -7.172 6.967 1.00 83.31 80 PHE A O 1
ATOM 653 N N . ASN A 1 81 ? 9.990 -8.962 8.013 1.00 85.94 81 ASN A N 1
ATOM 654 C CA . ASN A 1 81 ? 11.269 -9.652 8.198 1.00 85.94 81 ASN A CA 1
ATOM 655 C C . ASN A 1 81 ? 11.992 -9.828 6.855 1.00 85.94 81 ASN A C 1
ATOM 657 O O . ASN A 1 81 ? 11.360 -9.928 5.796 1.00 85.94 81 ASN A O 1
ATOM 661 N N . LEU A 1 82 ? 13.326 -9.887 6.899 1.00 82.31 82 LEU A N 1
ATOM 662 C CA . LEU A 1 82 ? 14.175 -9.891 5.704 1.00 82.31 82 LEU A CA 1
ATOM 663 C C . LEU A 1 82 ? 13.792 -11.018 4.729 1.00 82.31 82 LEU A C 1
ATOM 665 O O . LEU A 1 82 ? 13.660 -10.782 3.529 1.00 82.31 82 LEU A O 1
ATOM 669 N 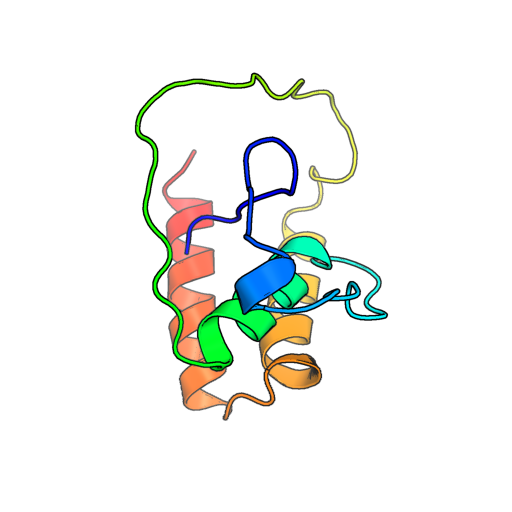N . PHE A 1 83 ? 13.496 -12.207 5.255 1.00 84.38 83 PHE A N 1
ATOM 670 C CA . PHE A 1 83 ? 13.041 -13.360 4.475 1.00 84.38 83 PHE A CA 1
ATOM 671 C C . PHE A 1 83 ? 11.710 -13.110 3.748 1.00 84.38 83 PHE A C 1
ATOM 673 O O . PHE A 1 83 ? 11.604 -13.354 2.545 1.00 84.38 83 PHE A O 1
ATOM 680 N N . LYS A 1 84 ? 10.702 -12.566 4.449 1.00 83.62 84 LYS A N 1
ATOM 681 C CA . LYS A 1 84 ? 9.392 -12.239 3.854 1.00 83.62 84 LYS A CA 1
ATOM 682 C C . LYS A 1 84 ? 9.532 -11.151 2.789 1.00 83.62 84 LYS A C 1
ATOM 684 O O . LYS A 1 84 ? 9.012 -11.311 1.687 1.00 83.62 84 LYS A O 1
ATOM 689 N N . SER A 1 85 ? 10.279 -10.089 3.094 1.00 85.38 85 SER A N 1
ATOM 690 C CA . SER A 1 85 ? 10.550 -8.990 2.157 1.00 85.38 85 SER A CA 1
ATOM 691 C C . SER A 1 85 ? 11.207 -9.495 0.874 1.00 85.38 85 SER A C 1
ATOM 693 O O . SER A 1 85 ? 10.758 -9.164 -0.221 1.00 85.38 85 SER A O 1
ATOM 695 N N . THR A 1 86 ? 12.217 -10.358 1.002 1.00 86.81 86 THR A N 1
ATOM 696 C CA . THR A 1 86 ? 12.959 -10.922 -0.134 1.00 86.81 86 THR A CA 1
ATOM 697 C C . THR A 1 86 ? 12.069 -11.805 -1.003 1.00 86.81 86 THR A C 1
ATOM 699 O O . THR A 1 86 ? 12.032 -11.615 -2.216 1.00 86.81 86 THR A O 1
ATOM 702 N N . LYS A 1 87 ? 11.267 -12.698 -0.406 1.00 88.00 87 LYS A N 1
ATOM 703 C CA . LYS A 1 87 ? 10.327 -13.557 -1.150 1.00 88.00 87 LYS A CA 1
ATOM 704 C C . LYS A 1 87 ? 9.350 -12.741 -2.006 1.00 88.00 87 LYS A C 1
ATOM 706 O O . LYS A 1 87 ? 9.175 -13.025 -3.191 1.00 88.00 87 LYS A O 1
ATOM 711 N N . TYR A 1 88 ? 8.727 -11.712 -1.428 1.00 84.56 88 TYR A N 1
ATOM 712 C CA . TYR A 1 88 ? 7.788 -10.857 -2.164 1.00 84.56 88 TYR A CA 1
ATOM 713 C C . TYR A 1 88 ? 8.482 -9.966 -3.197 1.00 84.56 88 TYR A C 1
ATOM 715 O O . TYR A 1 88 ? 7.930 -9.731 -4.274 1.00 84.56 88 TYR A O 1
ATOM 723 N N . PHE A 1 89 ? 9.696 -9.499 -2.903 1.00 86.50 89 PHE A N 1
ATOM 724 C CA . PHE A 1 89 ? 10.486 -8.700 -3.832 1.00 86.50 89 PHE A CA 1
ATOM 725 C C . PHE A 1 89 ? 10.945 -9.507 -5.052 1.00 86.50 89 PHE A C 1
ATOM 727 O O . PHE A 1 89 ? 10.819 -9.015 -6.169 1.00 86.50 89 PHE A O 1
ATOM 734 N N . ILE A 1 90 ? 11.376 -10.759 -4.872 1.00 86.19 90 ILE A N 1
ATOM 735 C CA . ILE A 1 90 ? 11.718 -11.667 -5.979 1.00 86.19 90 ILE A CA 1
ATOM 736 C C . ILE A 1 90 ? 10.503 -11.875 -6.887 1.00 86.19 90 ILE A C 1
ATOM 738 O O . ILE A 1 90 ? 10.603 -11.703 -8.099 1.00 86.19 90 ILE A O 1
ATOM 742 N N . GLY A 1 91 ? 9.326 -12.158 -6.319 1.00 84.69 91 GLY A N 1
ATOM 743 C CA . GLY A 1 91 ? 8.097 -12.308 -7.106 1.00 84.69 91 GLY A CA 1
ATOM 744 C C . GLY A 1 91 ? 7.697 -11.035 -7.867 1.00 84.69 91 GLY A C 1
ATOM 745 O O . GLY A 1 91 ? 7.181 -11.118 -8.982 1.00 84.69 91 GLY A O 1
ATOM 746 N N . TYR A 1 92 ? 7.950 -9.856 -7.291 1.00 82.88 92 TYR A N 1
ATOM 747 C CA . TYR A 1 92 ? 7.783 -8.570 -7.975 1.00 82.88 92 TYR A CA 1
ATOM 748 C C . TYR A 1 92 ? 8.783 -8.405 -9.129 1.00 82.88 92 TYR A C 1
ATOM 750 O O . TYR A 1 92 ? 8.372 -8.062 -10.237 1.00 82.88 92 TYR A O 1
ATOM 758 N N . ALA A 1 93 ? 10.065 -8.693 -8.893 1.00 82.94 93 ALA A N 1
ATOM 759 C CA . ALA A 1 93 ? 11.127 -8.577 -9.889 1.00 82.94 93 ALA A CA 1
ATOM 760 C C . ALA A 1 93 ? 10.894 -9.517 -11.080 1.00 82.94 93 ALA A C 1
ATOM 762 O O . ALA A 1 93 ? 10.911 -9.064 -12.221 1.00 82.94 93 ALA A O 1
ATOM 763 N N . ILE A 1 94 ? 10.569 -10.788 -10.823 1.00 83.06 94 ILE A N 1
ATOM 764 C CA . ILE A 1 94 ? 10.247 -11.778 -11.861 1.00 83.06 94 ILE A CA 1
ATOM 765 C C . ILE A 1 94 ? 9.077 -11.290 -12.723 1.00 83.06 94 ILE A C 1
ATOM 767 O O . ILE A 1 94 ? 9.172 -11.283 -13.946 1.00 83.06 94 ILE A O 1
ATOM 771 N N . LYS A 1 95 ? 7.988 -10.804 -12.113 1.00 79.06 95 LYS A N 1
ATOM 772 C CA . LYS A 1 95 ? 6.835 -10.276 -12.866 1.00 79.06 95 LYS A CA 1
ATOM 773 C C . LYS A 1 95 ? 7.171 -9.030 -13.684 1.00 79.06 95 LYS A C 1
ATOM 775 O O . LYS A 1 95 ? 6.621 -8.872 -14.768 1.00 79.06 95 LYS A O 1
ATOM 780 N N . GLY A 1 96 ? 8.057 -8.171 -13.181 1.00 73.56 96 GLY A N 1
ATOM 781 C CA . GLY A 1 96 ? 8.537 -6.987 -13.898 1.00 73.56 96 GLY A CA 1
ATOM 782 C C . GLY A 1 96 ? 9.488 -7.296 -15.060 1.00 73.56 96 GLY A C 1
ATOM 783 O O . GLY A 1 96 ? 9.626 -6.465 -15.951 1.00 73.56 96 GLY A O 1
ATOM 784 N N . VAL A 1 97 ? 10.128 -8.470 -15.058 1.00 75.12 97 VAL A N 1
ATOM 785 C CA . VAL A 1 97 ? 10.968 -8.962 -16.164 1.00 75.12 97 VAL A CA 1
ATOM 786 C C . VAL A 1 97 ? 10.140 -9.747 -17.188 1.00 75.12 97 VAL A C 1
ATOM 788 O O . VAL A 1 97 ? 10.373 -9.603 -18.383 1.00 75.12 97 VAL A O 1
ATOM 791 N N . ILE A 1 98 ? 9.165 -10.545 -16.733 1.00 71.50 98 ILE A N 1
ATOM 792 C CA . ILE A 1 98 ? 8.316 -11.389 -17.593 1.00 71.50 98 ILE A CA 1
ATOM 793 C C . ILE A 1 98 ? 7.269 -10.573 -18.363 1.00 71.50 98 ILE A C 1
ATOM 795 O O . ILE A 1 98 ? 6.987 -10.894 -19.512 1.00 71.50 98 ILE A O 1
ATOM 799 N N . ARG A 1 99 ? 6.693 -9.515 -17.772 1.00 53.91 99 ARG A N 1
ATOM 800 C CA . ARG A 1 99 ? 5.878 -8.551 -18.531 1.00 53.91 99 ARG A CA 1
ATOM 801 C C . ARG A 1 99 ? 6.811 -7.606 -19.291 1.00 53.91 99 ARG A C 1
ATOM 803 O O . ARG A 1 99 ? 7.159 -6.539 -18.784 1.00 53.91 99 ARG A O 1
ATOM 810 N N . LYS A 1 100 ? 7.248 -8.057 -20.464 1.00 45.12 100 LYS A N 1
ATOM 811 C CA . LYS A 1 100 ? 7.800 -7.217 -21.527 1.00 45.12 100 LYS A CA 1
ATOM 812 C C .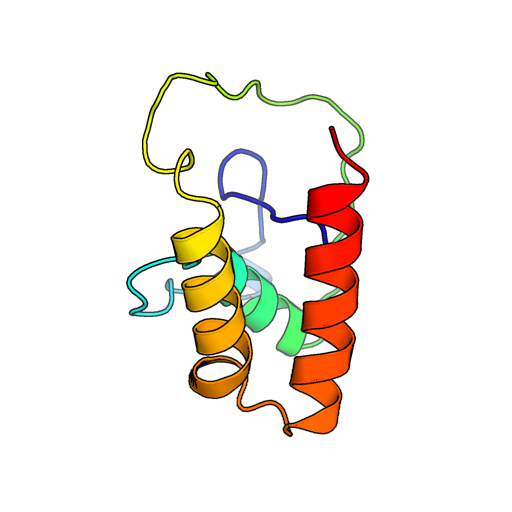 LYS A 1 100 ? 6.680 -6.764 -22.448 1.00 45.12 100 LYS A C 1
ATOM 814 O O . LYS A 1 100 ? 5.793 -7.603 -22.715 1.00 45.12 100 LYS A O 1
#

Radius of gyration: 14.88 Å; chains: 1; bounding box: 36×24×31 Å

Sequence (100 aa):
MAVHGCLTAVYDTKTLGKQFMPLIRKRQDMGLWLKILAKGHTAYCCPQVLADYRTDSGMTQNKIDAAKYQWKFYRQELNFNLFKSTKYFIGYAIKGVIRK